Protein AF-A0A2M7Z4F0-F1 (afdb_monomer)

Sequence (64 aa):
MLTKRQKQILDYIKKYIKENGYAPSLEEIRRHFRLSSISTIHQHIETLKEKGYLKKNRKSTTVD

Foldseek 3Di:
DDDPVLVVLLVVQVVCCVVPVDGDDLVVSCVVVVHPDSVVSVVSVVVCVVVVSDDDPPPDPPDD

Nearest PDB structures (foldseek):
  3jso-assembly1_B  TM=9.117E-01  e=1.588E-03  Escherichia coli K-12
  3jsp-assembly1_B  TM=9.166E-01  e=2.701E-03  Escherichia coli K-12
  3jso-assembly1_A  TM=9.003E-01  e=2.365E-03  Escherichia coli K-12
  1jhh-assembly1_A  TM=9.766E-01  e=3.523E-03  Escherichia coli
  1lea-assembly1_A  TM=8.762E-01  e=6.406E-03  Escherichia coli

Mean predicted aligned error: 5.23 Å

Radius of gyration: 12.51 Å; Cα contacts (8 Å, |Δi|>4): 38; chains: 1; bounding box: 23×33×32 Å

Solvent-accessible surface area (backbone atoms only — not comparable to full-atom values): 4029 Å² total; per-residue (Å²): 138,76,52,74,66,50,47,50,52,51,53,48,42,53,50,40,26,72,76,69,76,44,74,70,50,66,65,55,51,25,61,75,70,69,52,94,48,58,64,62,52,50,52,47,53,50,54,34,35,78,71,65,77,41,79,84,81,86,81,77,84,75,74,136

Structure (mmCIF, N/CA/C/O backbone):
data_AF-A0A2M7Z4F0-F1
#
_entry.id   AF-A0A2M7Z4F0-F1
#
loop_
_atom_site.group_PDB
_atom_site.id
_atom_site.type_symbol
_atom_site.label_atom_id
_atom_site.label_alt_id
_atom_site.label_comp_id
_atom_site.label_asym_id
_atom_site.label_entity_id
_atom_site.label_seq_id
_atom_site.pdbx_PDB_ins_code
_atom_site.Cartn_x
_atom_site.Cartn_y
_atom_site.Cartn_z
_atom_site.occupancy
_atom_site.B_iso_or_equiv
_atom_site.auth_seq_id
_atom_site.auth_comp_id
_atom_site.auth_asym_id
_atom_site.auth_atom_id
_atom_site.pdbx_PDB_model_num
ATOM 1 N N . MET A 1 1 ? -7.519 9.368 6.600 1.00 86.25 1 MET A N 1
ATOM 2 C CA . MET A 1 1 ? -7.212 9.573 5.162 1.00 86.25 1 MET A CA 1
ATOM 3 C C . MET A 1 1 ? -5.916 8.853 4.785 1.00 86.25 1 MET A C 1
ATOM 5 O O . MET A 1 1 ? -4.960 8.885 5.561 1.00 86.25 1 MET A O 1
ATOM 9 N N . LEU A 1 2 ? -5.888 8.168 3.636 1.00 90.25 2 LEU A N 1
ATOM 10 C CA . LEU A 1 2 ? -4.685 7.522 3.091 1.00 90.25 2 LEU A CA 1
ATOM 11 C C . LEU A 1 2 ? -3.997 8.437 2.082 1.00 90.25 2 LEU A C 1
ATOM 13 O O . LEU A 1 2 ? -4.667 9.056 1.259 1.00 90.25 2 LEU A O 1
ATOM 17 N N . THR A 1 3 ? -2.665 8.476 2.108 1.00 94.81 3 THR A N 1
ATOM 18 C CA . THR A 1 3 ? -1.911 9.085 1.005 1.00 94.81 3 THR A CA 1
ATOM 19 C C . THR A 1 3 ? -2.007 8.203 -0.241 1.00 94.81 3 THR A C 1
ATOM 21 O O . THR A 1 3 ? -2.268 6.999 -0.145 1.00 94.81 3 THR A O 1
ATOM 24 N N . LYS A 1 4 ? -1.735 8.773 -1.423 1.00 95.06 4 LYS A N 1
ATOM 25 C CA . LYS A 1 4 ? -1.711 8.015 -2.687 1.00 95.06 4 LYS A CA 1
ATOM 26 C C . LYS A 1 4 ? -0.809 6.780 -2.589 1.00 95.06 4 LYS A C 1
ATOM 28 O O . LYS A 1 4 ? -1.213 5.698 -3.003 1.00 95.06 4 LYS A O 1
ATOM 33 N N . ARG A 1 5 ? 0.372 6.920 -1.975 1.00 93.75 5 ARG A N 1
ATOM 34 C CA . ARG A 1 5 ? 1.325 5.813 -1.810 1.00 93.75 5 ARG A CA 1
ATOM 35 C C . ARG A 1 5 ? 0.823 4.746 -0.836 1.00 93.75 5 ARG A C 1
ATOM 37 O O . ARG A 1 5 ? 0.917 3.566 -1.148 1.00 93.75 5 ARG A O 1
ATOM 44 N N . GLN A 1 6 ? 0.243 5.142 0.298 1.00 94.94 6 GLN A N 1
ATOM 45 C CA . GLN A 1 6 ? -0.345 4.192 1.250 1.00 94.94 6 GLN A CA 1
ATOM 46 C C . GLN A 1 6 ? -1.490 3.394 0.614 1.00 94.94 6 GLN A C 1
ATOM 48 O O . GLN A 1 6 ? -1.556 2.181 0.790 1.00 94.94 6 GLN A O 1
ATOM 53 N N . LYS A 1 7 ? -2.355 4.059 -0.166 1.00 96.62 7 LYS A N 1
ATOM 54 C CA . LYS A 1 7 ? -3.429 3.393 -0.913 1.00 96.62 7 LYS A CA 1
ATOM 55 C C . LYS A 1 7 ? -2.868 2.389 -1.922 1.00 96.62 7 LYS A C 1
ATOM 57 O O . LYS A 1 7 ? -3.287 1.242 -1.914 1.00 96.62 7 LYS A O 1
ATOM 62 N N . GLN A 1 8 ? -1.871 2.784 -2.716 1.00 97.12 8 GLN A N 1
ATOM 63 C CA . GLN A 1 8 ? -1.215 1.881 -3.668 1.00 97.12 8 GLN A CA 1
ATOM 64 C C . GLN A 1 8 ? -0.619 0.641 -2.990 1.00 97.12 8 GLN A C 1
ATOM 66 O O . GLN A 1 8 ? -0.803 -0.467 -3.482 1.00 97.12 8 GLN A O 1
ATOM 71 N N . ILE A 1 9 ? 0.069 0.814 -1.857 1.00 95.94 9 ILE A N 1
ATOM 72 C CA . ILE A 1 9 ? 0.646 -0.303 -1.096 1.00 95.94 9 ILE A CA 1
ATOM 73 C C . ILE A 1 9 ? -0.458 -1.225 -0.570 1.00 95.94 9 ILE A C 1
ATOM 75 O O . ILE A 1 9 ? -0.357 -2.441 -0.713 1.00 95.94 9 ILE A O 1
ATOM 79 N N . LEU A 1 10 ? -1.529 -0.664 -0.004 1.00 96.88 10 LEU A N 1
ATOM 80 C CA . LEU A 1 10 ? -2.669 -1.438 0.484 1.00 96.88 10 LEU A CA 1
ATOM 81 C C . LEU A 1 10 ? -3.344 -2.239 -0.640 1.00 96.88 10 LEU A C 1
ATOM 83 O O . LEU A 1 10 ? -3.641 -3.419 -0.458 1.00 96.88 10 LEU A O 1
ATOM 87 N N . ASP A 1 11 ? -3.572 -1.608 -1.790 1.00 97.69 11 ASP A N 1
ATOM 88 C CA . ASP A 1 11 ? -4.201 -2.238 -2.951 1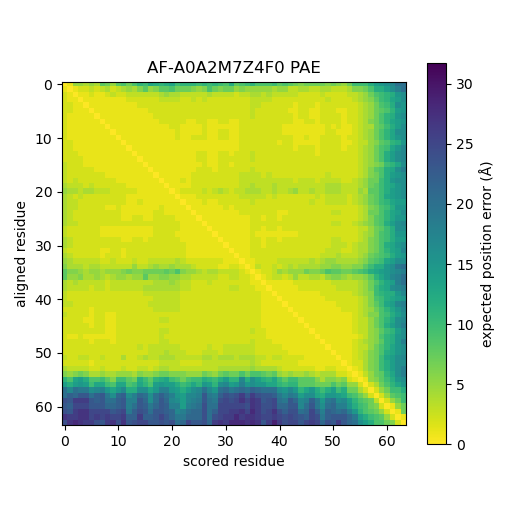.00 97.69 11 ASP A CA 1
ATOM 89 C C . ASP A 1 11 ? -3.312 -3.355 -3.516 1.00 97.69 11 ASP A C 1
ATOM 91 O O . ASP A 1 11 ? -3.809 -4.444 -3.809 1.00 97.69 11 ASP A O 1
ATOM 95 N N . TYR A 1 12 ? -1.994 -3.132 -3.579 1.00 97.56 12 TYR A N 1
ATOM 96 C CA . TYR A 1 12 ? -1.027 -4.160 -3.961 1.00 97.56 12 TYR A CA 1
ATOM 97 C C . TYR A 1 12 ? -1.071 -5.363 -3.015 1.00 97.56 12 TYR A C 1
ATOM 99 O O . TYR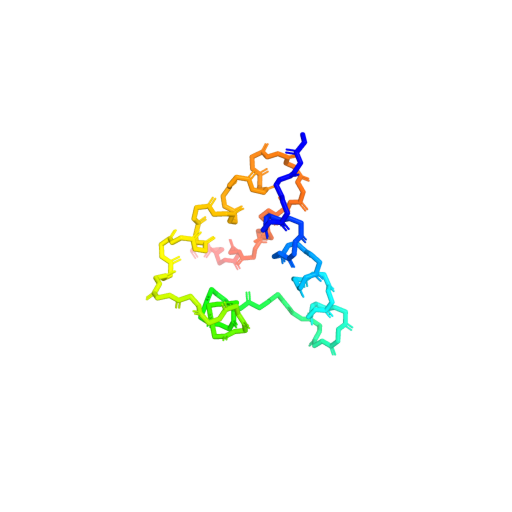 A 1 12 ? -1.192 -6.490 -3.482 1.00 97.56 12 TYR A O 1
ATOM 107 N N . ILE A 1 13 ? -1.048 -5.144 -1.695 1.00 95.88 13 ILE A N 1
ATOM 108 C CA . ILE A 1 13 ? -1.119 -6.228 -0.701 1.00 95.88 13 ILE A CA 1
ATOM 109 C C . ILE A 1 13 ? -2.406 -7.036 -0.867 1.00 95.88 13 ILE A C 1
ATOM 111 O O . ILE A 1 13 ? -2.359 -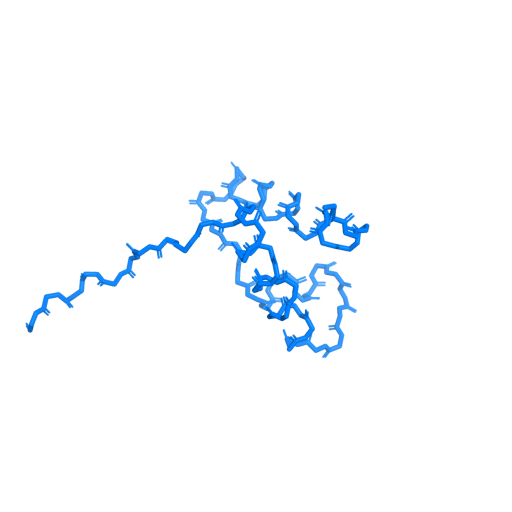8.263 -0.900 1.00 95.88 13 ILE A O 1
ATOM 115 N N . LYS A 1 14 ? -3.556 -6.365 -1.003 1.00 96.06 14 LYS A N 1
ATOM 116 C CA . LYS A 1 14 ? -4.851 -7.035 -1.194 1.00 96.06 14 LYS A CA 1
ATOM 117 C C . LYS A 1 14 ? -4.874 -7.869 -2.471 1.00 96.06 14 LYS A C 1
ATOM 119 O O . LYS A 1 14 ? -5.335 -9.008 -2.439 1.00 96.06 14 LYS A O 1
ATOM 124 N N . LYS A 1 15 ? -4.375 -7.311 -3.578 1.00 97.81 15 LYS A N 1
ATOM 125 C CA . LYS A 1 15 ? -4.273 -8.013 -4.859 1.00 97.81 15 LYS A CA 1
ATOM 126 C C . LYS A 1 15 ? -3.353 -9.229 -4.743 1.00 97.81 15 LYS A C 1
ATOM 128 O O . LYS A 1 15 ? -3.754 -10.325 -5.108 1.00 97.81 15 LYS A O 1
ATOM 133 N N . TYR A 1 16 ? -2.177 -9.046 -4.155 1.00 97.44 16 TYR A N 1
ATOM 134 C CA . TYR A 1 16 ? -1.187 -10.102 -3.991 1.00 97.44 16 TYR A CA 1
ATOM 135 C C . TYR A 1 16 ? -1.723 -11.256 -3.130 1.00 97.44 16 TYR A C 1
ATOM 137 O O . TYR A 1 16 ? -1.568 -12.412 -3.509 1.00 97.44 16 TYR A O 1
ATOM 145 N N . ILE A 1 17 ? -2.425 -10.962 -2.026 1.00 95.38 17 ILE A N 1
ATOM 146 C CA . ILE A 1 17 ? -3.093 -11.987 -1.203 1.00 95.38 17 ILE A CA 1
ATOM 147 C C . ILE A 1 17 ? -4.161 -12.725 -2.007 1.00 95.38 17 ILE A C 1
ATOM 149 O O . ILE A 1 17 ? -4.246 -13.946 -1.925 1.00 95.38 17 ILE A O 1
ATOM 153 N N . LYS A 1 18 ? -4.974 -11.999 -2.781 1.00 97.06 18 LYS A N 1
ATOM 154 C CA . LYS A 1 18 ? -6.025 -12.600 -3.609 1.00 97.06 18 LYS A CA 1
ATOM 155 C C . LYS A 1 18 ? -5.451 -13.554 -4.662 1.00 97.06 18 LYS A C 1
ATOM 157 O O . LYS A 1 18 ? -6.076 -14.566 -4.947 1.00 97.06 18 LYS A O 1
ATOM 162 N N . GLU A 1 19 ? -4.300 -13.219 -5.237 1.00 97.44 19 GLU A N 1
ATOM 163 C CA . GLU A 1 19 ? -3.675 -13.985 -6.322 1.00 97.44 19 GLU A CA 1
ATOM 164 C C . GLU A 1 19 ? -2.811 -15.148 -5.817 1.00 97.44 19 GLU A C 1
ATOM 166 O O . GLU A 1 19 ? -2.822 -16.211 -6.426 1.00 97.44 19 GLU A O 1
ATOM 171 N N . ASN A 1 20 ? -2.096 -14.977 -4.700 1.00 96.56 20 ASN A N 1
ATOM 172 C CA . ASN A 1 20 ? -1.095 -15.945 -4.229 1.00 96.56 20 ASN A CA 1
ATOM 173 C C . ASN A 1 20 ? -1.516 -16.700 -2.956 1.00 96.56 20 ASN A C 1
ATOM 175 O O . ASN A 1 20 ? -0.883 -17.680 -2.578 1.00 96.56 20 ASN A O 1
ATOM 179 N N . GLY A 1 21 ? -2.557 -16.243 -2.254 1.00 94.94 21 GLY A N 1
ATOM 180 C CA . GLY A 1 21 ? -3.022 -16.842 -0.997 1.00 94.94 21 GLY A CA 1
ATOM 181 C C . GLY A 1 21 ? -2.221 -16.439 0.251 1.00 94.94 21 GLY A C 1
ATOM 182 O O . GLY A 1 21 ? -2.567 -16.850 1.358 1.00 94.94 21 GLY A O 1
ATOM 183 N N . TYR A 1 22 ? -1.184 -15.606 0.116 1.00 92.50 22 TYR A N 1
ATOM 184 C CA . TYR A 1 22 ? -0.378 -15.092 1.229 1.00 92.50 22 TYR A CA 1
ATOM 185 C C . TYR A 1 22 ? -0.030 -13.610 1.051 1.00 92.50 22 TYR A C 1
ATOM 187 O O . TYR A 1 22 ? -0.151 -13.048 -0.034 1.00 92.50 22 TYR A O 1
ATOM 195 N N . ALA A 1 23 ? 0.359 -12.942 2.142 1.00 93.38 23 ALA A N 1
ATOM 196 C CA . ALA A 1 23 ? 0.742 -11.532 2.098 1.00 93.38 23 ALA A CA 1
ATOM 197 C C . ALA A 1 23 ? 2.158 -11.374 1.522 1.00 93.38 23 ALA A C 1
ATOM 199 O O . ALA A 1 23 ? 3.031 -12.153 1.902 1.00 93.38 23 ALA A O 1
ATOM 200 N N . PRO A 1 24 ? 2.418 -10.362 0.676 1.00 95.75 24 PRO A N 1
ATOM 201 C CA . PRO A 1 24 ? 3.758 -10.141 0.159 1.00 95.75 24 PRO A CA 1
ATOM 202 C C . PRO A 1 24 ? 4.710 -9.729 1.288 1.00 95.75 24 PRO A C 1
ATOM 204 O O . PRO A 1 24 ? 4.338 -9.008 2.219 1.00 95.75 24 PRO A O 1
ATOM 207 N N . SER A 1 25 ? 5.962 -10.150 1.177 1.00 95.19 25 SER A N 1
ATOM 208 C CA . SER A 1 25 ? 7.072 -9.695 2.009 1.00 95.19 25 SER A CA 1
ATOM 209 C C . SER A 1 25 ? 7.410 -8.221 1.750 1.00 95.19 25 SER A C 1
ATOM 211 O O . SER A 1 25 ? 7.115 -7.658 0.692 1.00 95.19 25 SER A O 1
ATOM 213 N N . LEU A 1 26 ? 8.095 -7.578 2.704 1.00 94.62 26 LEU A N 1
ATOM 214 C CA . LEU A 1 26 ? 8.561 -6.192 2.541 1.00 94.62 26 LEU A CA 1
ATOM 215 C C . LEU A 1 26 ? 9.458 -6.027 1.305 1.00 94.62 26 LEU A C 1
ATOM 217 O O . LEU A 1 26 ? 9.425 -4.988 0.648 1.00 94.62 26 LEU A O 1
ATOM 221 N N . GLU A 1 27 ? 10.227 -7.063 0.980 1.00 94.62 27 GLU A N 1
ATOM 222 C CA . GLU A 1 27 ? 11.144 -7.085 -0.151 1.00 94.62 27 GLU A CA 1
ATOM 223 C C . G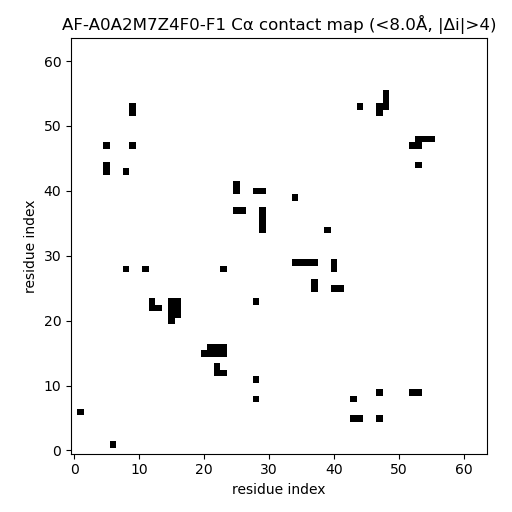LU A 1 27 ? 10.399 -7.167 -1.494 1.00 94.62 27 GLU A C 1
ATOM 225 O O . GLU A 1 27 ? 10.731 -6.440 -2.429 1.00 94.62 27 GLU A O 1
ATOM 230 N N . GLU A 1 28 ? 9.329 -7.961 -1.584 1.00 96.62 28 GLU A N 1
ATOM 231 C CA . GLU A 1 28 ? 8.460 -7.998 -2.769 1.00 96.62 28 GLU A CA 1
ATOM 232 C C . GLU A 1 28 ? 7.749 -6.664 -2.991 1.00 96.62 28 GLU A C 1
ATOM 234 O O . GLU A 1 28 ? 7.703 -6.163 -4.115 1.00 96.62 28 GLU A O 1
ATOM 239 N N . ILE A 1 29 ? 7.247 -6.047 -1.917 1.00 96.06 29 ILE A N 1
ATOM 240 C CA . ILE A 1 29 ? 6.637 -4.716 -1.989 1.00 96.06 29 ILE A CA 1
ATOM 241 C C . ILE A 1 29 ? 7.684 -3.695 -2.464 1.00 96.06 29 ILE A C 1
ATOM 243 O O . ILE A 1 29 ? 7.418 -2.913 -3.378 1.00 96.06 29 ILE A O 1
ATOM 247 N N . ARG A 1 30 ? 8.897 -3.716 -1.896 1.00 95.38 30 ARG A N 1
ATOM 248 C CA . ARG A 1 30 ? 9.986 -2.813 -2.292 1.00 95.38 30 ARG A CA 1
ATOM 249 C C . ARG A 1 30 ? 10.318 -2.945 -3.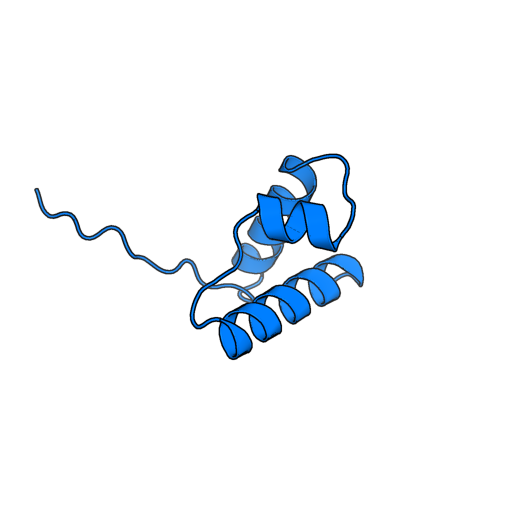777 1.00 95.38 30 ARG A C 1
ATOM 251 O O . ARG A 1 30 ? 10.409 -1.924 -4.459 1.00 95.38 30 ARG A O 1
ATOM 258 N N . ARG A 1 31 ? 10.474 -4.177 -4.276 1.00 95.94 31 ARG A N 1
ATOM 259 C CA . ARG A 1 31 ? 10.762 -4.453 -5.694 1.00 95.94 31 ARG A CA 1
ATOM 260 C C . ARG A 1 31 ? 9.631 -3.972 -6.596 1.00 95.94 31 ARG A C 1
ATOM 262 O O . ARG A 1 31 ? 9.906 -3.274 -7.568 1.00 95.94 31 ARG A O 1
ATOM 269 N N . HIS A 1 32 ? 8.379 -4.260 -6.239 1.00 95.88 32 HIS A N 1
ATOM 270 C CA . HIS A 1 32 ? 7.210 -3.832 -7.010 1.00 95.88 32 HIS A CA 1
ATOM 271 C C . HIS A 1 32 ? 7.129 -2.303 -7.145 1.00 95.88 32 HIS A C 1
ATOM 273 O O . HIS A 1 32 ? 6.895 -1.779 -8.232 1.00 95.88 32 HIS A O 1
ATOM 279 N N . PHE A 1 33 ? 7.382 -1.571 -6.057 1.00 94.88 33 PHE A N 1
ATOM 280 C CA . PHE A 1 33 ? 7.346 -0.106 -6.052 1.00 94.88 33 PHE A CA 1
ATOM 281 C C . PHE A 1 33 ? 8.671 0.563 -6.437 1.00 94.88 33 PHE A C 1
ATOM 283 O O . PHE A 1 33 ? 8.736 1.794 -6.443 1.00 94.88 33 PHE A O 1
ATOM 290 N N . ARG A 1 34 ? 9.708 -0.223 -6.764 1.00 93.69 34 ARG A N 1
ATOM 291 C CA . ARG A 1 34 ? 11.065 0.241 -7.103 1.00 93.69 34 ARG A CA 1
ATOM 292 C C . ARG A 1 34 ? 11.616 1.236 -6.074 1.00 93.69 34 ARG A C 1
ATOM 294 O O . ARG A 1 34 ? 12.237 2.233 -6.434 1.00 93.69 34 ARG A O 1
ATOM 301 N N . LEU A 1 35 ? 11.357 0.984 -4.789 1.00 90.81 35 LEU A N 1
ATOM 302 C CA . LEU A 1 35 ? 11.852 1.840 -3.713 1.00 90.81 35 LEU A CA 1
ATOM 303 C C . LEU A 1 35 ? 13.270 1.445 -3.304 1.00 90.81 35 LEU A C 1
ATOM 305 O O . LEU A 1 35 ? 13.646 0.270 -3.296 1.00 90.81 35 LEU A O 1
ATOM 309 N N . SER A 1 36 ? 14.045 2.453 -2.918 1.00 88.50 36 SER A N 1
ATOM 310 C CA . SER A 1 36 ? 15.429 2.290 -2.477 1.00 88.50 36 SER A CA 1
ATOM 311 C C . SER A 1 36 ? 15.543 1.647 -1.095 1.00 88.50 36 SER A C 1
ATOM 313 O O . SER A 1 36 ? 16.523 0.958 -0.837 1.00 88.50 36 SER A O 1
ATOM 315 N N . SER A 1 37 ? 14.547 1.824 -0.218 1.00 91.94 37 SER A N 1
ATOM 316 C CA . SER A 1 37 ? 14.635 1.393 1.180 1.00 91.94 37 SER A CA 1
ATOM 317 C C . SER A 1 37 ? 13.442 0.558 1.639 1.00 91.94 37 SER A C 1
ATOM 319 O O . SER A 1 37 ? 12.280 0.929 1.452 1.00 91.94 37 SER A O 1
ATOM 321 N N . ILE A 1 38 ? 13.753 -0.552 2.317 1.00 93.69 38 ILE A N 1
ATOM 322 C CA . ILE A 1 38 ? 12.783 -1.368 3.059 1.00 93.69 38 ILE A CA 1
ATOM 323 C C . ILE A 1 38 ? 12.153 -0.545 4.191 1.00 93.69 38 ILE A C 1
ATOM 325 O O . ILE A 1 38 ? 10.958 -0.685 4.444 1.00 93.69 38 ILE A O 1
ATOM 329 N N . SER A 1 39 ? 12.905 0.360 4.826 1.00 93.62 39 SER A N 1
ATOM 330 C CA . SER A 1 39 ? 12.415 1.169 5.950 1.00 93.62 39 SER A CA 1
ATOM 331 C C . SER A 1 39 ? 11.234 2.057 5.559 1.00 93.62 39 SER A C 1
ATOM 333 O O . SER A 1 39 ? 10.284 2.189 6.327 1.00 93.62 39 SER A O 1
ATOM 335 N N . THR A 1 40 ? 11.230 2.605 4.341 1.00 91.81 40 THR A N 1
ATOM 336 C CA . THR A 1 40 ? 10.096 3.391 3.828 1.00 91.81 40 THR A CA 1
ATOM 337 C C . THR A 1 40 ? 8.839 2.531 3.683 1.00 91.81 40 THR A C 1
ATOM 339 O O . THR A 1 40 ? 7.743 2.965 4.039 1.00 91.81 40 THR A O 1
ATOM 342 N N . ILE A 1 41 ? 8.983 1.287 3.212 1.00 94.31 41 ILE A N 1
ATOM 343 C CA . ILE A 1 41 ? 7.863 0.338 3.170 1.00 94.31 41 ILE A CA 1
ATOM 344 C C . ILE A 1 41 ? 7.411 -0.003 4.584 1.00 94.31 41 ILE A C 1
ATOM 346 O O . ILE A 1 41 ? 6.216 0.063 4.854 1.00 94.31 41 ILE A O 1
ATOM 350 N N . HIS A 1 42 ? 8.339 -0.307 5.492 1.00 94.12 42 HIS A N 1
ATOM 351 C CA . HIS A 1 42 ? 8.015 -0.615 6.881 1.00 94.12 42 HIS A CA 1
ATOM 352 C C . HIS A 1 42 ? 7.183 0.502 7.524 1.00 94.12 42 HIS A C 1
ATOM 354 O O . HIS A 1 42 ? 6.128 0.228 8.091 1.00 94.12 42 HIS A O 1
ATOM 360 N N . GLN A 1 43 ? 7.583 1.765 7.344 1.00 94.75 43 GLN A N 1
ATOM 361 C CA . GLN A 1 43 ? 6.834 2.918 7.843 1.00 94.75 43 GLN A CA 1
ATOM 362 C C . GLN A 1 43 ? 5.425 2.999 7.240 1.00 94.75 43 GLN A C 1
ATOM 364 O O . GLN A 1 43 ? 4.452 3.198 7.963 1.00 94.75 43 GLN A O 1
ATOM 369 N N . HIS A 1 44 ? 5.278 2.802 5.926 1.00 95.06 44 HIS A N 1
ATOM 370 C CA . HIS A 1 44 ? 3.957 2.782 5.294 1.00 95.06 44 HIS A CA 1
ATOM 371 C C . HIS A 1 44 ? 3.068 1.648 5.812 1.00 95.06 44 HIS A C 1
ATOM 373 O O . HIS A 1 44 ? 1.876 1.870 6.029 1.00 95.06 44 HIS A O 1
ATOM 379 N N . ILE A 1 45 ? 3.631 0.456 6.013 1.00 94.44 45 ILE A N 1
ATOM 380 C CA . ILE A 1 45 ? 2.920 -0.698 6.565 1.00 94.44 45 ILE A CA 1
ATOM 381 C C . ILE A 1 45 ? 2.470 -0.415 7.994 1.00 94.44 45 ILE A C 1
ATOM 383 O O . ILE A 1 45 ? 1.318 -0.692 8.321 1.00 94.44 45 ILE A O 1
ATOM 387 N N . GLU A 1 46 ? 3.333 0.166 8.824 1.00 94.56 46 GLU A N 1
ATOM 388 C CA . GLU A 1 46 ? 2.989 0.473 10.210 1.00 94.56 46 GLU A CA 1
ATOM 389 C C . GLU A 1 46 ? 1.882 1.522 10.289 1.00 94.56 46 GLU A C 1
ATOM 391 O O . GLU A 1 46 ? 0.851 1.274 10.907 1.00 94.56 46 GLU A O 1
ATOM 396 N N . THR A 1 47 ? 1.982 2.608 9.517 1.00 95.06 47 THR A N 1
ATOM 397 C CA . THR A 1 47 ? 0.902 3.601 9.445 1.00 95.06 47 THR A CA 1
ATOM 398 C C . THR A 1 47 ? -0.416 2.999 8.941 1.00 95.06 47 THR A C 1
ATOM 400 O O . THR A 1 47 ? -1.497 3.410 9.361 1.00 95.06 47 THR A O 1
ATOM 403 N N . LEU A 1 48 ? -0.371 2.034 8.015 1.00 95.38 48 LEU A N 1
ATOM 404 C CA . LEU A 1 48 ? -1.573 1.333 7.556 1.00 95.38 48 LEU A CA 1
ATOM 405 C C . LEU A 1 48 ? -2.186 0.449 8.655 1.00 95.38 48 LEU A C 1
ATOM 407 O O . LEU A 1 48 ? -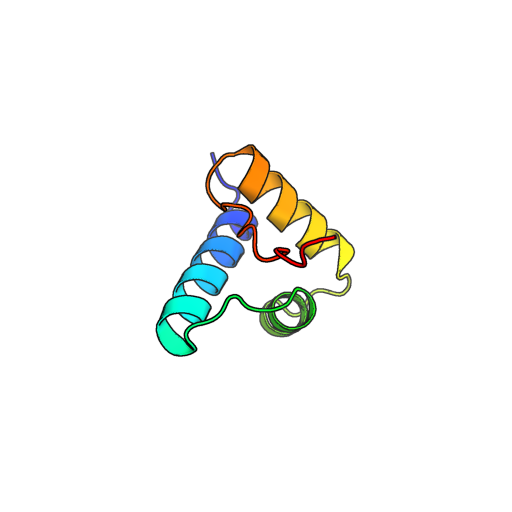3.413 0.347 8.710 1.00 95.38 48 LEU A O 1
ATOM 411 N N . LYS A 1 49 ? -1.372 -0.162 9.525 1.00 94.00 49 LYS A N 1
ATOM 412 C CA . LYS A 1 49 ? -1.853 -0.919 10.693 1.00 94.00 49 LYS A CA 1
ATOM 413 C C . LYS A 1 49 ? -2.454 -0.007 11.753 1.00 94.00 49 LYS A C 1
ATOM 415 O O . LYS A 1 49 ? -3.565 -0.270 12.197 1.00 94.00 49 LYS A O 1
ATOM 420 N N . GLU A 1 50 ? -1.762 1.073 12.109 1.00 94.38 50 GLU A N 1
ATOM 421 C CA . GLU A 1 50 ? -2.231 2.071 13.081 1.00 94.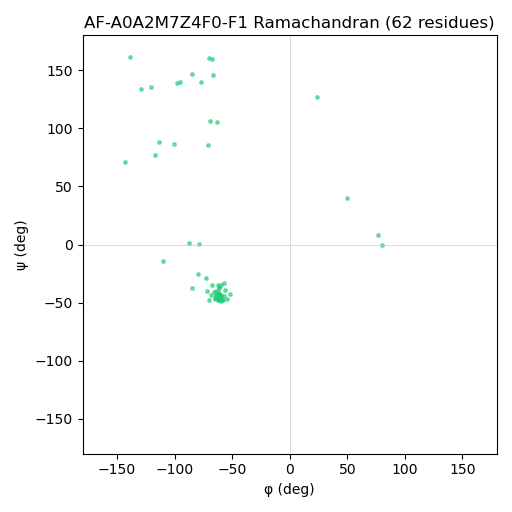38 50 GLU A CA 1
ATOM 422 C C . GLU A 1 50 ? -3.588 2.651 12.673 1.00 94.38 50 GLU A C 1
ATOM 424 O O . GLU A 1 50 ? -4.484 2.822 13.492 1.00 94.38 50 GLU A O 1
ATOM 429 N N . LYS A 1 51 ? -3.775 2.884 11.369 1.00 93.94 51 LYS A N 1
ATOM 430 C CA . LYS A 1 51 ? -5.043 3.352 10.798 1.00 93.94 51 LYS A CA 1
ATOM 431 C C . LYS A 1 51 ? -6.106 2.252 10.628 1.00 93.94 51 LYS A C 1
ATOM 433 O O . LYS A 1 51 ? -7.176 2.533 10.096 1.00 93.94 51 LYS A O 1
ATOM 438 N N . GLY A 1 52 ? -5.819 1.006 11.006 1.00 94.12 52 GLY A N 1
ATOM 439 C CA . GLY A 1 52 ? -6.754 -0.123 10.939 1.00 94.12 52 GLY A CA 1
ATOM 440 C C . GLY A 1 52 ? -6.975 -0.723 9.545 1.00 94.12 52 GLY A C 1
ATOM 441 O O . GLY A 1 52 ? -7.838 -1.585 9.383 1.00 94.12 52 GLY A O 1
ATOM 442 N N . TYR A 1 53 ? -6.208 -0.311 8.529 1.00 94.06 53 TYR A N 1
ATOM 443 C CA . TYR A 1 53 ? -6.33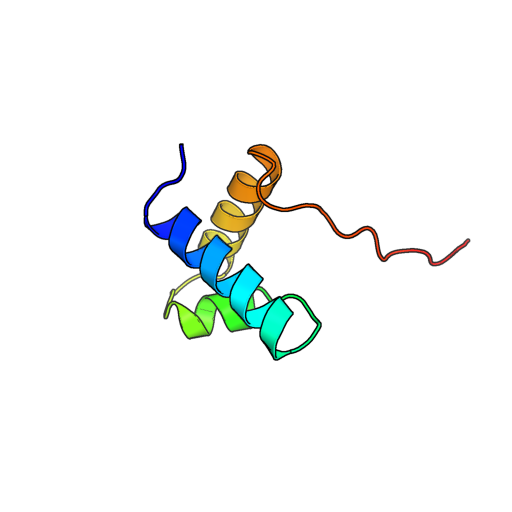0 -0.849 7.167 1.00 94.06 53 TYR A CA 1
ATOM 444 C C . TYR A 1 53 ? -5.632 -2.198 6.986 1.00 94.06 53 TYR A C 1
ATOM 446 O O . TYR A 1 53 ? -6.005 -2.964 6.096 1.00 94.06 53 TYR A O 1
ATOM 454 N N . LEU A 1 54 ? -4.622 -2.486 7.808 1.00 91.62 54 LEU A N 1
ATOM 455 C CA . LEU A 1 54 ? -3.943 -3.775 7.860 1.00 91.62 54 LEU A CA 1
ATOM 456 C C . LEU A 1 54 ? -4.077 -4.368 9.257 1.00 91.62 54 LEU A C 1
ATOM 458 O O . LEU A 1 54 ? -3.863 -3.690 10.258 1.00 91.62 54 LEU A O 1
ATOM 462 N N . LYS A 1 55 ? -4.388 -5.662 9.325 1.00 85.38 55 LYS A N 1
ATOM 463 C CA . LYS A 1 55 ? -4.379 -6.411 10.582 1.00 85.38 55 LYS A CA 1
ATOM 464 C C . LYS A 1 55 ? -3.064 -7.167 10.706 1.00 85.38 55 LYS A C 1
ATOM 466 O O . LYS A 1 55 ? -2.576 -7.747 9.737 1.00 85.38 55 LYS A O 1
ATOM 471 N N . LYS A 1 56 ? -2.497 -7.188 11.913 1.00 70.88 56 LYS A N 1
ATOM 472 C CA . LYS A 1 56 ? -1.391 -8.090 12.237 1.00 70.88 56 LYS A CA 1
ATOM 473 C C . LYS A 1 56 ? -1.957 -9.509 12.258 1.00 70.88 56 LYS A C 1
ATOM 475 O O . LYS A 1 56 ? -2.669 -9.864 13.194 1.00 70.88 56 LYS A O 1
ATOM 480 N N . ASN A 1 57 ? -1.658 -10.311 11.237 1.00 64.50 57 ASN A N 1
ATOM 481 C CA . ASN A 1 57 ? -1.914 -11.745 11.314 1.00 64.50 57 ASN A CA 1
ATOM 482 C C . ASN A 1 57 ? -1.035 -12.304 12.437 1.00 64.50 57 ASN A C 1
ATOM 484 O O . ASN A 1 57 ? 0.182 -12.408 12.296 1.00 64.50 57 ASN A O 1
ATOM 488 N N . ARG A 1 58 ? -1.648 -12.616 13.582 1.00 54.97 58 ARG A N 1
ATOM 489 C CA . ARG A 1 58 ? -1.012 -13.391 14.646 1.00 54.97 58 ARG A CA 1
ATOM 490 C C . ARG A 1 58 ? -0.881 -14.830 14.146 1.00 54.97 58 ARG A C 1
ATOM 492 O O . ARG A 1 58 ? -1.763 -15.645 14.373 1.00 54.97 58 ARG A O 1
ATOM 499 N N . LYS A 1 59 ? 0.194 -15.136 13.426 1.00 49.81 59 LYS A N 1
ATOM 500 C CA . LYS A 1 59 ? 0.683 -16.512 13.288 1.00 49.81 59 LYS A CA 1
ATOM 501 C C . LYS A 1 59 ? 2.070 -16.583 13.912 1.00 49.81 59 LYS A C 1
ATOM 503 O O . LYS A 1 59 ? 3.081 -16.516 13.233 1.00 49.81 59 LYS A O 1
ATOM 508 N N . SER A 1 60 ? 2.061 -16.629 15.237 1.00 51.12 60 SER A N 1
ATOM 509 C CA . SER A 1 60 ? 3.142 -17.145 16.070 1.00 51.12 60 SER A CA 1
ATOM 510 C C . SER A 1 60 ? 2.451 -17.847 17.231 1.00 51.12 60 SER A C 1
ATOM 512 O O . SER A 1 60 ? 2.362 -17.316 18.332 1.00 51.12 60 SER A O 1
ATOM 514 N N . THR A 1 61 ? 1.841 -18.989 16.924 1.00 48.19 61 THR A N 1
ATOM 515 C CA . THR A 1 61 ? 1.601 -20.031 17.918 1.00 48.19 61 THR A CA 1
ATOM 516 C C . THR A 1 61 ? 2.687 -21.064 17.678 1.00 48.19 61 THR A C 1
ATOM 518 O O . THR A 1 61 ? 2.512 -21.991 16.897 1.00 48.19 61 THR A O 1
ATOM 521 N N . THR A 1 62 ? 3.824 -20.822 18.307 1.00 45.69 62 THR A N 1
ATOM 522 C CA . THR A 1 62 ? 4.586 -21.874 18.973 1.00 45.69 62 THR A CA 1
ATOM 523 C C . THR A 1 62 ? 4.470 -21.445 20.439 1.00 45.69 62 THR A C 1
ATOM 525 O O . THR A 1 62 ? 4.938 -20.356 20.762 1.00 45.69 62 THR A O 1
ATOM 528 N N . VAL A 1 63 ? 3.418 -21.883 21.145 1.00 56.31 63 VAL A N 1
ATOM 529 C CA . VAL A 1 63 ? 3.476 -22.921 22.200 1.00 56.31 63 VAL A CA 1
ATOM 530 C C . VAL A 1 63 ? 4.859 -23.071 22.836 1.00 56.31 63 VAL A C 1
ATOM 532 O O . VAL A 1 63 ? 5.846 -23.188 22.115 1.00 56.31 63 VAL A O 1
ATOM 535 N N . ASP A 1 64 ? 4.853 -22.992 24.165 1.00 39.00 64 ASP A N 1
ATOM 536 C CA . ASP A 1 64 ? 5.972 -23.040 25.115 1.00 39.00 64 ASP A CA 1
ATOM 537 C C . ASP A 1 64 ? 7.130 -23.986 24.753 1.00 39.00 64 ASP A C 1
ATOM 539 O O . ASP A 1 64 ? 6.868 -25.106 24.253 1.00 39.00 64 ASP A O 1
#

Organism: NCBI:txid1974695

Secondary structure (DSSP, 8-state):
---HHHHHHHHHHHHHHHHHSSPPPHHHHHHHTT-S-HHHHHHHHHHHHHTTSS----------

pLDDT: mean 88.69, std 14.87, range [39.0, 97.81]

InterPro domains:
  IPR006199 LexA repressor, DNA-binding domain [PF01726] (2-56)
  IPR036388 Winged helix-like DNA-binding domain superfamily [G3DSA:1.10.10.10] (1-63)
  IPR036390 Winged helix DNA-binding domain superfamily [SSF46785] (2-58)
  IPR050077 LexA repressor [PTHR33516] (2-59)

=== Feature glossary ===
The record interleaves many kinds of information about one protein. Here is each kind framed as the question it answers.

Q: What are the backbone torsion angles?
A: φ (phi) and ψ (psi) are the two rotatable backbone dihedrals per residue: φ is the C(i-1)–N–Cα–C torsion, ψ is the N–Cα–C–N(i+1) torsion, both in degrees on (−180°, 180°]. α-helical residues cluster near (−60°, −45°); β-strand residues near (−120°, +130°). A Ramachandran plot is simply a scatter of (φ, ψ) for every residue.

Q: What is the amino-acid chain?
A: This is the polypeptide sequence — one letter per residue, N-terminus first. Length ranges from a few dozen residues for small domains to over a thousand for large multi-domain proteins.

Q: How mobile is each atom in the crystal?
A: For experimental (PDB) structures, the B-factor (temperature factor) quantifies the positional spread of each atom in the crystal — a combination of thermal vibration and static disorder — in units of Å². High B-factors mark flexible loops or poorly resolved regions; low B-factors mark the rigid, well-ordered core.

Q: Are the domains correctly placed relative to each other?
A: Predicted Aligned Error (PAE) is an AlphaFold confidence matrix: entry (i, j) is the expected error in the position of residue j, in ångströms, when the prediction is superimposed on the true structure at residue i. Low PAE within a block of residues means that block is internally rigid and well-predicted; high PAE between two blocks means their relative placement is uncertain even if each block individually is confident.

Q: How confident is the AlphaFold model at each residue?
A: pLDDT is the predicted lDDT-Cα score: AlphaFold's confidence that the local environment of each residue (all inter-atomic distances within 15 Å) is correctly placed. It is a per-residue number between 0 and 100, with higher meaning more reliable.

Q: What family and function is it annotated with?
A: Functional annotations link the protein to curated databases. InterPro entries identify conserved domains and families by matching the sequence against member-database signatures (Pfam, PROSITE, CDD, …). Gene Ontology (GO) terms describe molecular function, biological process, and cellular component in a controlled vocabulary. CATH places the structure in a hierarchical fold classification (Class/Architecture/Topology/Homologous-superfamily). The organism is the source species.

Q: How big and how compact is the whole molecule?
A: Three whole-structure scalars: the radius of gyration (RMS distance of Cα from centroid, in Å), the count of Cα–Cα contacts (pairs closer than 8 Å and separated by more than four residues in sequence — i.e. tertiary, not local, contacts), and the bounding-box dimensions. Together they distinguish compact globular folds from extended fibres or disordered chains.

Q: What known structures does this most resemble?
A: The Foldseek neighbor list gives the closest experimentally determined structures in the PDB, ranked by structural alignment. TM-score near 1 means near-identical fold; near 0.3 means only rough topology match. This is how one finds what a novel AlphaFold prediction most resembles in the solved-structure universe.

Q: Which residues are buried vs exposed?
A: SASA measures how much of the protein is reachable by solvent. It is computed by rolling a water-sized probe over the atomic surfac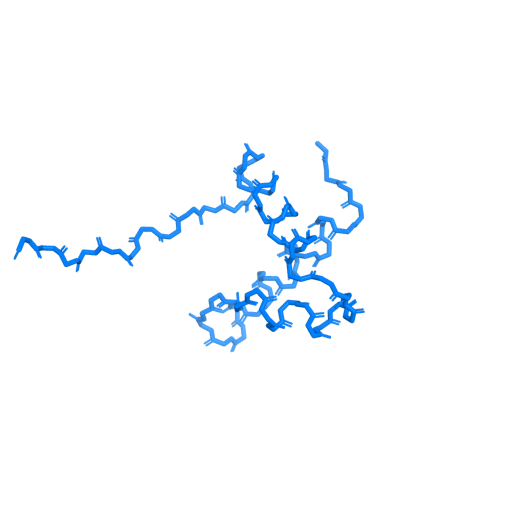e and summing the exposed area (Å²). Per-residue SASA distinguishes core (buried, low SASA) from surface (exposed, high SASA) residues; total SASA is a whole-molecule size measure.

Q: Which residues are in helices, strands, or loops?
A: Eight-state secondary structure (DSSP): H is the canonical α-helix, G the tighter 3₁₀-helix, I the wider π-helix; E/B are β-structure, T and S are turns and bends, and '-' is everything else. DSSP derives these from the pattern of main-chain N–H···O=C hydrogen bonds, not from the sequence.

Q: Where is each backbone atom in 3D?
A: Structure coordinates are given as an mmCIF _atom_site loop: one row per atom with element, residue name, chain id, sequence number, and x/y/z position in Å. Only the four main-chain atoms per residue are included here; side chains are omitted to keep the record compact.

Q: What if only a Cα trace is available?
A: Three-state secondary structure (P-SEA) collapses the eight DSSP classes into helix (a), strand (b), and coil (c). P-SEA assigns these from Cα geometry alone — distances and angles — without requiring backbone oxygens, so it works on any Cα trace.

Q: What do the rendered images show?
A: The six renders are orthographic views along the three Cartesian axes in both directions. Representation (cartoon, sticks, or surface) and color scheme (sequence-rainbow or by-chain) vary across proteins so the training set covers all the common visualization conventions.

Q: What does the local fold look like, residue by residue?
A: Foldseek's 3Di representation compresses backbone geometry into a per-residue letter drawn from a learned twenty-state alphabet. It captures the tertiary interaction pattern around each residue — which residues are packed against it in space, regardless of where they are in sequence.

Q: What do the diagnostic plots show?
A: The contact map is a binary N×N matrix image: pixel (i, j) is dark where Cα_i and Cα_j are within 8 Å and |i−j|>4. Because the |i−j|>4 filter removes local helical contacts, off-diagonal stripes parallel to the main diagonal indicate parallel β-sheets; stripes perpendicular to it indicate antiparallel β-sheets. The Ramachandran plot scatters every residue's (φ, ψ) pair against the sterically allowed regions. The PAE heatmap renders the predicted-aligned-error matrix.